Protein AF-A0A1F8QZ35-F1 (afdb_monomer)

Sequence (76 aa):
MTTSVLKRQLIKDETGNPVGAILPLEEFALVKEILEQYFPTSSEVDKLHQIEQAANDPLFLADLHDTMSAFAEVDA

Mean predicted aligned error: 12.42 Å

Radius of gyration: 18.7 Å; Cα contacts (8 Å, |Δi|>4): 35; chains: 1; bounding box: 50×34×45 Å

Foldseek 3Di:
DDDPDDPKDFDADPVGHTPDIDHDPVVCVVCVVVCCVVVPDQPPVRVVVVVVVLVVDPVSVVVVVVVVVVVVVVVD

Solvent-accessible surface area (backbone atoms only — not comparable to full-atom values): 4726 Å² total; per-residue (Å²): 134,85,78,79,77,68,68,75,42,77,40,56,49,100,88,65,50,79,76,46,70,50,63,38,72,76,60,41,65,76,45,44,69,59,48,43,69,80,52,60,75,72,50,73,67,54,50,52,51,51,51,55,51,45,77,70,33,69,67,54,51,50,53,49,50,53,52,52,50,56,52,56,66,74,76,108

Structure (mmCIF, N/CA/C/O backbone):
data_AF-A0A1F8QZ35-F1
#
_entry.id   AF-A0A1F8QZ35-F1
#
loop_
_atom_site.group_PDB
_atom_site.id
_atom_site.type_symbol
_atom_site.label_atom_id
_atom_site.label_alt_id
_atom_site.label_comp_id
_atom_site.label_asym_id
_atom_site.label_entity_id
_atom_site.label_seq_id
_atom_site.pdbx_PDB_ins_code
_atom_site.Cartn_x
_atom_site.Cartn_y
_atom_site.Cartn_z
_atom_site.occupancy
_atom_site.B_iso_or_equiv
_atom_site.auth_seq_id
_atom_site.auth_comp_id
_atom_site.auth_asym_id
_atom_site.auth_atom_id
_atom_site.pdbx_PDB_model_num
ATOM 1 N N . MET A 1 1 ? -31.459 4.772 -6.155 1.00 36.25 1 MET A N 1
ATOM 2 C CA . MET A 1 1 ? -29.994 4.847 -5.977 1.00 36.25 1 MET A CA 1
ATOM 3 C C . MET A 1 1 ? -29.633 3.924 -4.824 1.00 36.25 1 MET A C 1
ATOM 5 O O . MET A 1 1 ? -29.838 4.299 -3.679 1.00 36.25 1 MET A O 1
ATOM 9 N N . THR A 1 2 ? -29.233 2.684 -5.099 1.00 46.16 2 THR A N 1
ATOM 10 C CA . THR A 1 2 ? -28.765 1.750 -4.063 1.00 46.16 2 THR A CA 1
ATOM 11 C C . THR A 1 2 ? -27.305 2.066 -3.766 1.00 46.16 2 THR A C 1
ATOM 13 O O . THR A 1 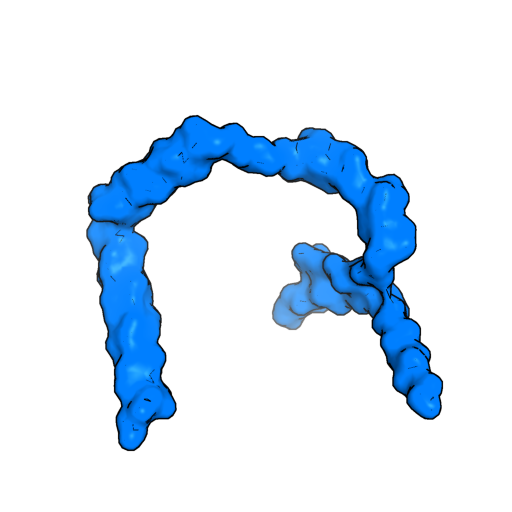2 ? -26.427 1.737 -4.559 1.00 46.16 2 THR A O 1
ATOM 16 N N . THR A 1 3 ? -27.045 2.758 -2.662 1.00 59.09 3 THR A N 1
ATOM 17 C CA . THR A 1 3 ? -25.693 2.957 -2.141 1.00 59.09 3 THR A CA 1
ATOM 18 C C . THR A 1 3 ? -25.189 1.621 -1.604 1.00 59.09 3 THR A C 1
ATOM 20 O O . THR A 1 3 ? -25.575 1.177 -0.525 1.00 59.09 3 THR A O 1
ATOM 23 N N . SER A 1 4 ? -24.365 0.930 -2.389 1.00 62.88 4 SER A N 1
ATOM 24 C CA . SER A 1 4 ? -23.666 -0.265 -1.922 1.00 62.88 4 SER A CA 1
ATOM 25 C C . SER A 1 4 ? -22.706 0.142 -0.807 1.00 62.88 4 SER A C 1
ATOM 27 O O . SER A 1 4 ?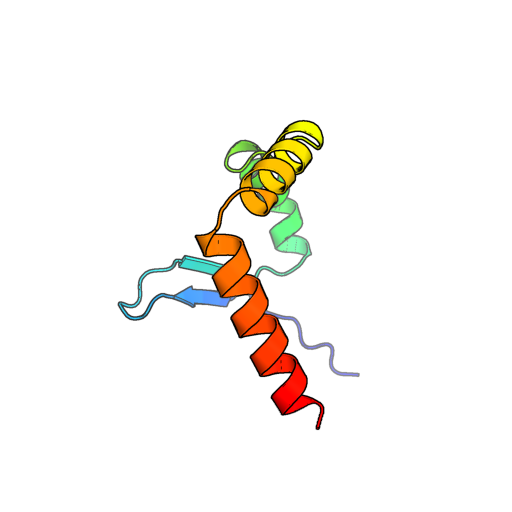 -21.681 0.768 -1.062 1.00 62.88 4 SER A O 1
ATOM 29 N N . VAL A 1 5 ? -23.049 -0.186 0.437 1.00 68.25 5 VAL A N 1
ATOM 30 C CA . VAL A 1 5 ? -22.146 -0.020 1.579 1.00 68.25 5 VAL A CA 1
ATOM 31 C C . VAL A 1 5 ? -21.072 -1.097 1.458 1.00 68.25 5 VAL A C 1
ATOM 33 O O . VAL A 1 5 ? -21.366 -2.286 1.612 1.00 68.25 5 VAL A O 1
ATOM 36 N N . LEU A 1 6 ? -19.841 -0.696 1.133 1.00 67.75 6 LEU A N 1
ATOM 37 C CA . LEU A 1 6 ? -18.703 -1.609 1.144 1.00 67.75 6 LEU A CA 1
ATOM 38 C C . LEU A 1 6 ? -18.542 -2.114 2.581 1.00 67.75 6 LEU A C 1
ATOM 40 O O . LEU A 1 6 ? -18.348 -1.319 3.492 1.00 67.75 6 LEU A O 1
ATOM 44 N N . LYS A 1 7 ? -18.669 -3.421 2.807 1.00 78.38 7 LYS A N 1
ATOM 45 C CA . LYS A 1 7 ? -18.346 -4.019 4.109 1.00 78.38 7 LYS A CA 1
ATOM 46 C C . LYS A 1 7 ? -16.835 -4.201 4.210 1.00 78.38 7 LYS A C 1
ATOM 48 O O . LYS A 1 7 ? -16.178 -4.349 3.182 1.00 78.38 7 LYS A O 1
ATOM 53 N N . ARG A 1 8 ? -16.302 -4.260 5.435 1.00 85.38 8 ARG A N 1
ATOM 54 C CA . ARG A 1 8 ? -14.906 -4.644 5.684 1.00 85.38 8 ARG A CA 1
ATOM 55 C C . ARG A 1 8 ? -14.551 -5.930 4.934 1.00 85.38 8 ARG A C 1
ATOM 57 O O . ARG A 1 8 ? -15.227 -6.947 5.105 1.00 85.38 8 ARG A O 1
ATOM 64 N N . GLN A 1 9 ? -13.468 -5.893 4.165 1.00 88.25 9 GLN A N 1
ATOM 65 C CA . GLN A 1 9 ? -12.936 -7.048 3.438 1.00 88.25 9 GLN A CA 1
ATOM 66 C C . GLN A 1 9 ? -11.527 -7.362 3.927 1.00 88.25 9 GLN A C 1
ATOM 68 O O . GLN A 1 9 ? -10.769 -6.451 4.244 1.00 88.25 9 GLN A O 1
ATOM 73 N N . LEU A 1 10 ? -11.174 -8.645 3.982 1.00 89.44 10 LEU A N 1
ATOM 74 C CA . LEU A 1 10 ? -9.819 -9.097 4.291 1.00 89.44 10 LEU A CA 1
ATOM 75 C C . LEU A 1 10 ? -9.183 -9.643 3.018 1.00 89.44 10 LEU A C 1
ATOM 77 O O . LEU A 1 10 ? -9.768 -10.496 2.352 1.00 89.44 10 LEU A O 1
ATOM 81 N N . ILE A 1 11 ? -7.987 -9.158 2.713 1.00 91.38 11 ILE A N 1
ATOM 82 C CA . ILE A 1 11 ? -7.152 -9.633 1.615 1.00 91.38 11 ILE A CA 1
ATOM 83 C C . ILE A 1 11 ? -6.266 -10.739 2.180 1.00 91.38 11 ILE A C 1
ATOM 85 O O . ILE A 1 11 ? -5.649 -10.560 3.233 1.00 91.38 11 ILE A O 1
ATOM 89 N N . LYS A 1 12 ? -6.232 -11.886 1.501 1.00 94.81 12 LYS A N 1
ATOM 90 C CA . LYS A 1 12 ? -5.441 -13.052 1.898 1.00 94.81 12 LYS A CA 1
ATOM 91 C C . LYS A 1 12 ? -4.399 -13.390 0.837 1.00 94.81 12 LYS A C 1
ATOM 93 O O . LYS A 1 12 ? -4.652 -13.150 -0.340 1.00 94.81 12 LYS A O 1
ATOM 98 N N . ASP A 1 13 ? -3.270 -13.946 1.262 1.00 91.12 13 ASP A N 1
ATOM 99 C CA . ASP A 1 13 ? -2.286 -14.548 0.359 1.00 91.12 13 ASP A CA 1
ATOM 100 C C . ASP A 1 13 ? -2.759 -15.911 -0.185 1.00 91.12 13 ASP A C 1
ATOM 102 O O . ASP A 1 13 ? -3.822 -16.422 0.183 1.00 91.12 13 ASP A O 1
ATOM 106 N N . GLU A 1 14 ? -1.945 -16.517 -1.051 1.00 92.19 14 GLU A N 1
ATOM 107 C CA . GLU A 1 14 ? -2.204 -17.830 -1.662 1.00 92.19 14 GLU A CA 1
ATOM 108 C C . GLU A 1 14 ? -2.306 -18.973 -0.638 1.00 92.19 14 GLU A C 1
ATOM 110 O O . GLU A 1 14 ? -2.919 -20.005 -0.906 1.00 92.19 14 GLU A O 1
ATOM 115 N N . THR A 1 15 ? -1.748 -18.782 0.559 1.00 92.44 15 THR A N 1
ATOM 116 C CA . THR A 1 15 ? -1.809 -19.741 1.671 1.00 92.44 15 THR A CA 1
ATOM 117 C C . THR A 1 15 ? -2.959 -19.457 2.644 1.00 92.44 15 THR A C 1
ATOM 119 O O . THR A 1 15 ? -3.185 -20.219 3.585 1.00 92.44 15 THR A O 1
ATOM 122 N N . GLY A 1 16 ? -3.736 -18.398 2.400 1.00 88.94 16 GLY A N 1
ATOM 123 C CA . GLY A 1 16 ? -4.893 -18.005 3.195 1.00 88.94 16 GLY A CA 1
ATOM 124 C C . GLY A 1 16 ? -4.585 -17.096 4.389 1.00 88.94 16 GLY A C 1
ATOM 125 O O . GLY A 1 16 ? -5.516 -16.806 5.156 1.00 88.94 16 GLY A O 1
ATOM 126 N N . ASN A 1 17 ? -3.347 -16.617 4.554 1.00 90.44 17 ASN A N 1
ATOM 127 C CA . ASN A 1 17 ? -3.002 -15.683 5.629 1.00 90.44 17 ASN A CA 1
ATOM 128 C C . ASN A 1 17 ? -3.494 -14.272 5.292 1.00 90.44 17 ASN A C 1
ATOM 130 O O . ASN A 1 17 ? -3.387 -13.849 4.142 1.00 90.44 17 ASN A O 1
ATOM 134 N N . PRO A 1 18 ? -4.018 -13.513 6.269 1.00 88.81 18 PRO A N 1
ATOM 135 C CA . PRO A 1 18 ? -4.439 -12.138 6.040 1.00 88.81 18 PRO A CA 1
ATOM 136 C C . PRO A 1 18 ? -3.221 -11.237 5.801 1.00 88.81 18 PRO A C 1
ATOM 138 O O . PRO A 1 18 ? -2.370 -11.097 6.675 1.00 88.81 18 PRO A O 1
ATOM 141 N N . VAL A 1 19 ? -3.175 -10.596 4.635 1.00 91.38 19 VAL A N 1
ATOM 142 C CA . VAL A 1 19 ? -2.107 -9.659 4.239 1.00 91.38 19 VAL A CA 1
ATOM 143 C C . VAL A 1 19 ? -2.585 -8.212 4.151 1.00 91.38 19 VAL A C 1
ATOM 145 O O . VAL A 1 19 ? -1.778 -7.294 4.074 1.00 91.38 19 VAL A O 1
ATOM 148 N N . GLY A 1 20 ? -3.898 -7.981 4.188 1.00 88.38 20 GLY A N 1
ATOM 149 C CA . GLY A 1 20 ? -4.454 -6.634 4.155 1.00 88.38 20 GLY A CA 1
ATO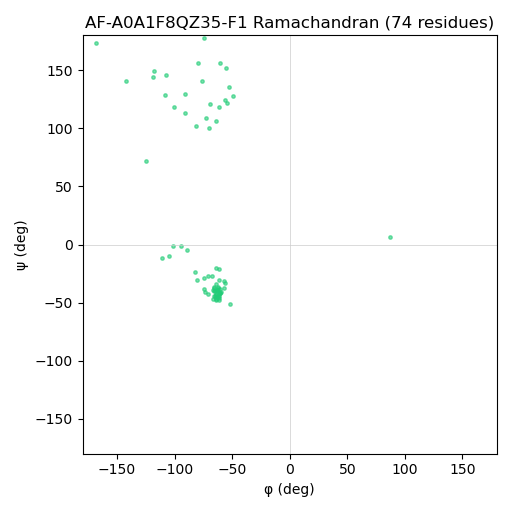M 150 C C . GLY A 1 20 ? -5.939 -6.595 4.485 1.00 88.38 20 GLY A C 1
ATOM 151 O O . GLY A 1 20 ? -6.599 -7.629 4.616 1.00 88.38 20 GLY A O 1
ATOM 152 N N . ALA A 1 21 ? -6.478 -5.387 4.610 1.00 89.75 21 ALA A N 1
ATOM 153 C CA . ALA A 1 21 ? -7.902 -5.165 4.812 1.00 89.75 21 ALA A CA 1
ATOM 154 C C . ALA A 1 21 ? -8.375 -3.930 4.038 1.00 89.75 21 ALA A C 1
ATOM 156 O O . ALA A 1 21 ? -7.687 -2.914 4.004 1.00 89.75 21 ALA A O 1
ATOM 157 N N . ILE A 1 22 ? -9.570 -4.013 3.455 1.00 89.56 22 ILE A N 1
ATOM 158 C CA . ILE A 1 22 ? -10.290 -2.865 2.899 1.00 89.56 22 ILE A CA 1
ATOM 159 C C . ILE A 1 22 ? -11.334 -2.462 3.932 1.00 89.56 22 ILE A C 1
ATOM 161 O O . ILE A 1 22 ? -12.212 -3.261 4.271 1.00 89.56 22 ILE A O 1
ATOM 165 N N . LEU A 1 23 ? -11.223 -1.236 4.436 1.00 88.69 23 LEU A N 1
ATOM 166 C CA . LEU A 1 23 ? -12.123 -0.682 5.441 1.00 88.69 23 LEU A CA 1
ATOM 167 C C . LEU A 1 23 ? -13.047 0.373 4.817 1.00 88.69 23 LEU A C 1
ATOM 169 O O . LEU A 1 23 ? -12.606 1.119 3.938 1.00 88.69 23 LEU A O 1
ATOM 173 N N . PRO A 1 24 ? -14.304 0.479 5.283 1.00 89.25 24 PRO A N 1
ATOM 174 C CA . PRO A 1 24 ? -15.107 1.681 5.084 1.00 89.25 24 PRO A CA 1
ATOM 175 C C . PRO A 1 24 ? -14.371 2.917 5.613 1.00 89.25 24 PRO A C 1
ATOM 177 O O . PRO A 1 24 ? -13.590 2.815 6.562 1.00 89.25 24 PRO A O 1
ATOM 180 N N . LEU A 1 25 ? -14.644 4.089 5.037 1.00 86.12 25 LEU A N 1
ATOM 181 C CA . LEU A 1 25 ? -13.987 5.339 5.437 1.00 86.12 25 LEU A CA 1
ATOM 182 C C . LEU A 1 25 ? -14.182 5.642 6.928 1.00 86.12 25 LEU A C 1
ATOM 184 O O . LEU A 1 25 ? -13.253 6.104 7.588 1.00 86.12 25 LEU A O 1
ATOM 188 N N . GLU A 1 26 ? -15.363 5.337 7.463 1.00 87.38 26 GLU A N 1
ATOM 189 C CA . GLU A 1 26 ? -15.704 5.551 8.867 1.00 87.38 26 GLU A CA 1
ATOM 190 C C . GLU A 1 26 ? -14.859 4.667 9.792 1.00 87.38 26 GLU A C 1
ATOM 192 O O . GLU A 1 26 ? -14.392 5.133 10.827 1.00 87.38 26 GLU A O 1
ATOM 197 N N . GLU A 1 27 ? -14.616 3.409 9.410 1.00 86.50 27 GLU A N 1
ATOM 198 C CA . GLU A 1 27 ? -13.761 2.489 10.170 1.00 86.50 27 GLU A CA 1
ATOM 199 C C . GLU A 1 27 ? -12.277 2.841 10.015 1.00 86.50 27 GLU A C 1
ATOM 201 O O . GLU A 1 27 ? -11.524 2.773 10.986 1.00 86.50 27 GLU A O 1
ATOM 206 N N . PHE A 1 28 ? -11.851 3.256 8.817 1.00 88.06 28 PHE A N 1
ATOM 207 C CA . PHE A 1 28 ? -10.476 3.684 8.567 1.00 88.06 28 PHE A CA 1
ATOM 208 C C . PHE A 1 28 ? -10.097 4.893 9.427 1.00 88.06 28 PHE A C 1
ATOM 210 O O . PHE A 1 28 ? -9.015 4.913 10.010 1.00 88.06 28 PHE A O 1
ATOM 217 N N . ALA A 1 29 ? -10.998 5.871 9.568 1.00 87.19 29 ALA A N 1
ATOM 218 C CA . ALA A 1 29 ? -10.763 7.057 10.389 1.00 87.19 29 ALA A CA 1
ATOM 219 C C . ALA A 1 29 ? -10.433 6.717 11.854 1.00 87.19 29 ALA A C 1
ATOM 221 O O . ALA A 1 29 ? -9.641 7.422 12.473 1.00 87.19 29 ALA A O 1
ATOM 222 N N . LEU A 1 30 ? -10.983 5.620 12.389 1.00 89.62 30 LEU A N 1
ATOM 223 C CA . LEU A 1 30 ? -10.741 5.179 13.767 1.00 89.62 30 LEU A CA 1
ATOM 224 C C . LEU A 1 30 ? -9.353 4.561 13.967 1.00 89.62 30 LEU A C 1
ATOM 226 O O . LEU A 1 30 ? -8.817 4.604 15.071 1.00 89.62 30 LEU A O 1
ATOM 230 N N . VAL A 1 31 ? -8.787 3.955 12.923 1.00 88.38 31 VAL A N 1
ATOM 231 C CA . VAL A 1 31 ? -7.496 3.249 12.997 1.00 88.38 31 VAL A CA 1
ATOM 232 C C . VAL A 1 31 ? -6.352 4.026 12.354 1.00 88.38 31 VAL A C 1
ATOM 234 O O . VAL A 1 31 ? -5.200 3.640 12.521 1.00 88.38 31 VAL A O 1
ATOM 237 N N . LYS A 1 32 ? -6.648 5.120 11.645 1.00 86.44 32 LYS A N 1
ATOM 238 C CA . LYS A 1 32 ? -5.675 5.928 10.904 1.00 86.44 32 LYS A CA 1
ATOM 239 C C . LYS A 1 32 ? -4.485 6.352 11.765 1.00 86.44 32 LYS A C 1
ATOM 241 O O . LYS A 1 32 ? -3.353 6.101 11.376 1.00 86.44 32 LYS A O 1
ATOM 246 N N . GLU A 1 33 ? -4.732 6.931 12.938 1.00 84.62 33 GLU A N 1
ATOM 247 C CA . GLU A 1 33 ? -3.656 7.406 13.823 1.00 84.62 33 GLU A CA 1
ATOM 248 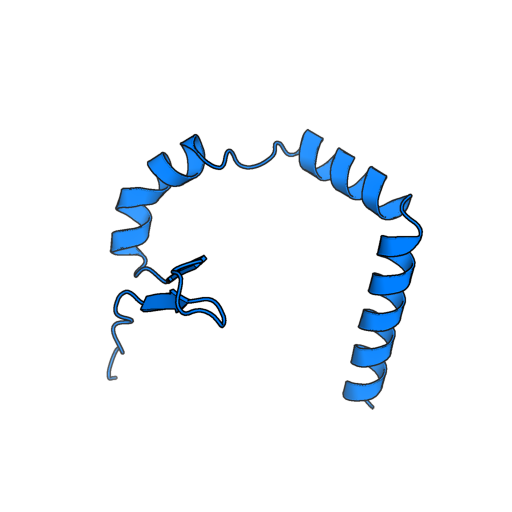C C . GLU A 1 33 ? -2.750 6.262 14.294 1.00 84.62 33 GLU A C 1
ATOM 250 O O . GLU A 1 33 ? -1.535 6.412 14.381 1.00 84.62 33 GLU A O 1
ATOM 255 N N . ILE A 1 34 ? -3.336 5.090 14.554 1.00 86.50 34 ILE A N 1
ATOM 256 C CA . ILE A 1 34 ? -2.593 3.888 14.935 1.00 86.50 34 ILE A CA 1
ATOM 257 C C . ILE A 1 34 ? -1.737 3.429 13.750 1.00 86.50 34 ILE A C 1
ATOM 259 O O . ILE A 1 34 ? -0.548 3.169 13.909 1.00 86.50 34 ILE A O 1
ATOM 263 N N . LEU A 1 35 ? -2.316 3.370 12.548 1.00 84.44 35 LEU A N 1
ATOM 264 C CA . LEU A 1 35 ? -1.590 2.997 11.335 1.00 84.44 35 LEU A CA 1
ATOM 265 C C . LEU A 1 35 ? -0.429 3.956 11.050 1.00 84.44 35 LEU A C 1
ATOM 267 O O . LEU A 1 35 ? 0.653 3.487 10.727 1.00 84.44 35 LEU A O 1
ATOM 271 N N . GLU A 1 36 ? -0.610 5.262 11.236 1.00 84.12 36 GLU A N 1
ATOM 272 C CA . GLU A 1 36 ? 0.446 6.267 11.052 1.00 84.12 36 GLU A CA 1
ATOM 273 C C . GLU A 1 36 ? 1.570 6.158 12.097 1.00 84.12 36 GLU A C 1
ATOM 275 O O . GLU A 1 36 ? 2.710 6.509 11.804 1.00 84.12 36 GLU A O 1
ATOM 280 N N . GLN A 1 37 ? 1.295 5.637 13.298 1.00 80.94 37 GLN A N 1
ATOM 281 C CA . GLN A 1 37 ? 2.335 5.362 14.299 1.00 80.94 37 GLN A CA 1
ATOM 282 C C . GLN A 1 37 ? 3.188 4.141 13.938 1.00 80.94 37 GLN A C 1
ATOM 284 O O . GLN A 1 37 ? 4.402 4.163 14.130 1.00 80.94 37 GLN A O 1
ATOM 289 N N . TYR A 1 38 ? 2.564 3.071 13.436 1.00 82.00 38 TYR A N 1
ATOM 290 C CA . TYR A 1 38 ? 3.275 1.843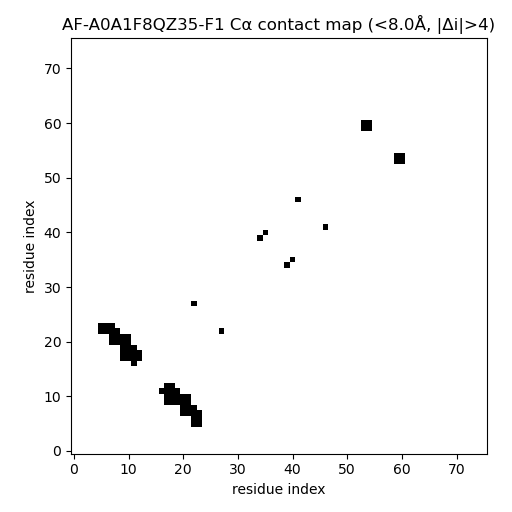 13.055 1.00 82.00 38 TYR A CA 1
ATOM 291 C C . TYR A 1 38 ? 3.930 1.937 11.676 1.00 82.00 38 TYR A C 1
ATOM 293 O O . TYR A 1 38 ? 4.972 1.327 11.441 1.00 82.00 38 TYR A O 1
ATOM 301 N N . PHE A 1 39 ? 3.330 2.713 10.780 1.00 79.31 39 PHE A N 1
ATOM 302 C CA . PHE A 1 39 ? 3.789 2.956 9.421 1.00 79.31 39 PHE A CA 1
ATOM 303 C C . PHE A 1 39 ? 3.917 4.467 9.224 1.00 79.31 39 PHE A C 1
ATOM 305 O O . PHE A 1 39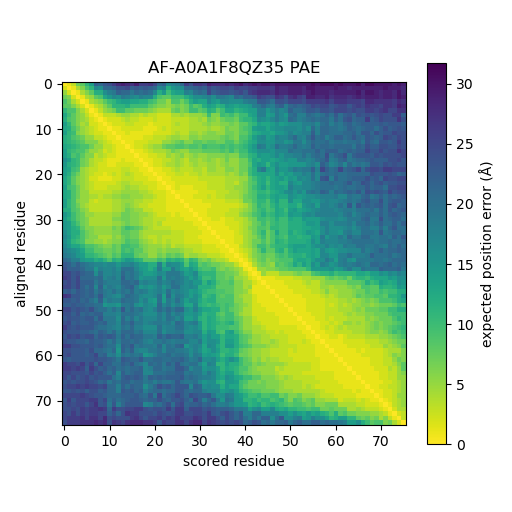 ? 3.079 5.074 8.549 1.00 79.31 39 PHE A O 1
ATOM 312 N N . PRO A 1 40 ? 4.932 5.097 9.843 1.00 71.81 40 PRO A N 1
ATOM 313 C CA . PRO A 1 40 ? 5.142 6.523 9.691 1.00 71.81 40 PRO A CA 1
ATOM 314 C C . PRO A 1 40 ? 5.281 6.839 8.210 1.00 71.81 40 PRO A C 1
ATOM 316 O O . PRO A 1 40 ? 6.107 6.255 7.503 1.00 71.81 40 PRO A O 1
ATOM 319 N N . THR A 1 41 ? 4.437 7.753 7.734 1.00 69.31 41 THR A N 1
ATOM 320 C CA . THR A 1 41 ? 4.547 8.271 6.375 1.00 69.31 41 THR A CA 1
ATOM 321 C C . THR A 1 41 ? 5.965 8.788 6.199 1.00 69.31 41 THR A C 1
ATOM 323 O O . THR A 1 41 ? 6.403 9.647 6.966 1.00 69.31 41 THR A O 1
ATOM 326 N N . SER A 1 42 ? 6.684 8.250 5.215 1.00 71.69 42 SER A N 1
ATOM 327 C CA . SER A 1 42 ? 8.043 8.685 4.914 1.00 71.69 42 SER A CA 1
ATOM 328 C C . SER A 1 42 ? 8.055 10.198 4.718 1.00 71.69 42 SER A C 1
ATOM 330 O O . SER A 1 42 ? 7.147 10.754 4.081 1.00 71.69 42 SER A O 1
ATOM 332 N N . SER A 1 43 ? 9.042 10.873 5.315 1.00 80.00 43 SER A N 1
ATOM 333 C CA . SER A 1 43 ? 9.145 12.321 5.171 1.00 80.00 43 SER A CA 1
ATOM 334 C C . SER A 1 43 ? 9.328 12.666 3.694 1.00 80.00 43 SER A C 1
ATOM 336 O O . SER A 1 43 ? 9.780 11.845 2.895 1.00 80.00 43 SER A O 1
ATOM 338 N N . GLU A 1 44 ? 8.963 13.881 3.298 1.00 79.56 44 GLU A N 1
ATOM 339 C CA . GLU A 1 44 ? 9.156 14.322 1.913 1.00 79.56 44 GLU A CA 1
ATOM 340 C C . GLU A 1 44 ? 10.629 14.203 1.481 1.00 79.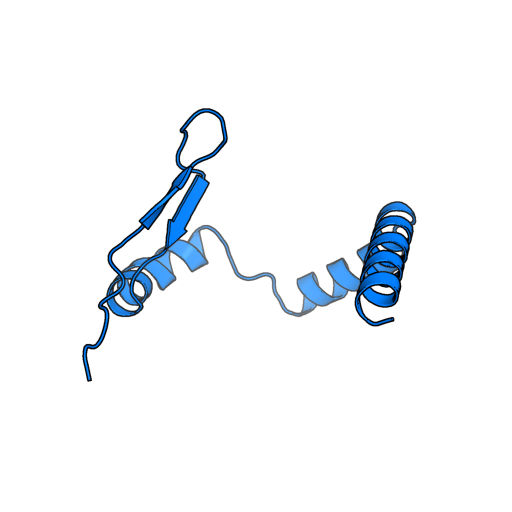56 44 GLU A C 1
ATOM 342 O O . GLU A 1 44 ? 10.916 13.816 0.352 1.00 79.56 44 GLU A O 1
ATOM 347 N N . VAL A 1 45 ? 11.557 14.410 2.419 1.00 82.56 45 VAL A N 1
ATOM 348 C CA . VAL A 1 45 ? 12.997 14.212 2.219 1.00 82.56 45 VAL A CA 1
ATOM 349 C C . VAL A 1 45 ? 13.336 12.739 1.978 1.00 82.56 45 VAL A C 1
ATOM 351 O O . VAL A 1 45 ? 14.077 12.433 1.048 1.00 82.56 45 VAL A O 1
ATOM 354 N N . ASP A 1 46 ? 12.754 11.818 2.750 1.00 83.50 46 ASP A N 1
ATOM 355 C CA . ASP A 1 46 ? 12.975 10.378 2.563 1.00 83.50 46 ASP A CA 1
ATOM 356 C C . ASP A 1 46 ? 12.418 9.895 1.222 1.00 83.50 46 ASP A C 1
ATOM 358 O O . ASP A 1 46 ? 13.039 9.076 0.548 1.00 83.50 46 ASP A O 1
ATOM 362 N N . LYS A 1 47 ? 11.268 10.434 0.798 1.00 83.69 47 LYS A N 1
ATOM 363 C CA . LYS A 1 47 ? 10.681 10.140 -0.516 1.00 83.69 47 LYS A CA 1
ATOM 364 C C . LYS A 1 47 ? 11.577 10.625 -1.649 1.00 83.69 47 LYS A C 1
ATOM 366 O O . LYS A 1 47 ? 11.810 9.878 -2.594 1.00 83.69 47 LYS A O 1
ATOM 371 N N . LEU A 1 48 ? 12.099 11.849 -1.551 1.00 85.69 48 LEU A N 1
ATOM 372 C CA . LEU A 1 48 ? 13.041 12.384 -2.536 1.00 85.69 48 LEU A CA 1
ATOM 373 C C . LEU A 1 48 ? 14.313 11.53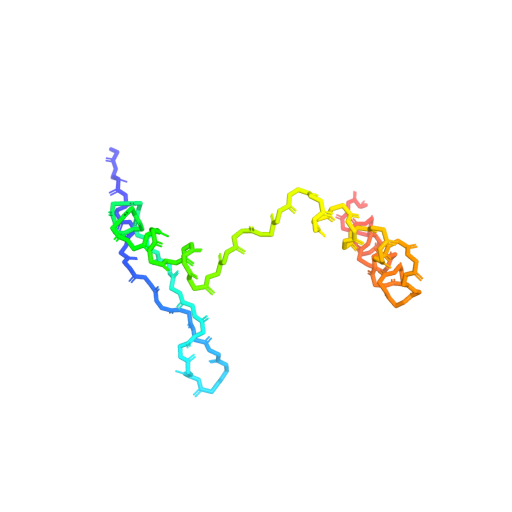5 -2.605 1.00 85.69 48 LEU A C 1
ATOM 375 O O . LEU A 1 48 ? 14.768 11.216 -3.701 1.00 85.69 48 LEU A O 1
ATOM 379 N N . HIS A 1 49 ? 14.835 11.104 -1.457 1.00 86.62 49 HIS A N 1
ATOM 380 C CA . HIS A 1 49 ? 16.007 10.238 -1.414 1.00 86.62 49 HIS A CA 1
ATOM 381 C C . HIS A 1 49 ? 15.739 8.857 -2.033 1.00 86.62 49 HIS A C 1
ATOM 383 O O . HIS A 1 49 ? 16.563 8.350 -2.786 1.00 86.62 49 HIS A O 1
ATOM 389 N N . GLN A 1 50 ? 14.567 8.266 -1.786 1.00 85.62 50 GLN A N 1
ATOM 390 C CA . GLN A 1 50 ? 14.164 7.003 -2.415 1.00 85.62 50 GLN A CA 1
ATOM 391 C C . GLN A 1 50 ? 14.032 7.128 -3.937 1.00 85.62 50 GLN A C 1
ATOM 393 O O . GLN A 1 50 ? 14.461 6.229 -4.656 1.00 85.62 50 GLN A O 1
ATOM 398 N N . ILE A 1 51 ? 13.484 8.241 -4.439 1.00 87.12 51 ILE A N 1
ATOM 399 C CA . ILE A 1 51 ? 13.4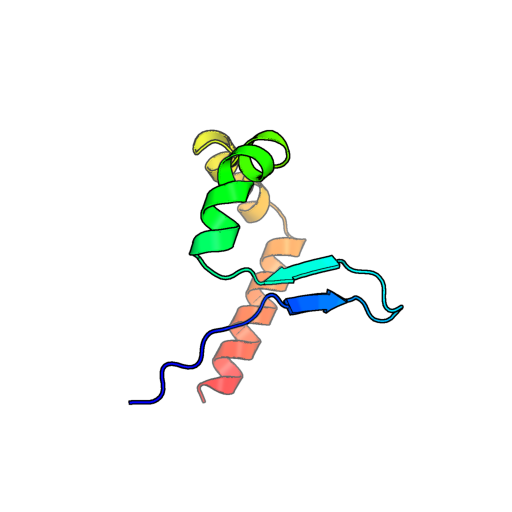02 8.508 -5.884 1.00 87.12 51 ILE A CA 1
ATOM 400 C C . ILE A 1 51 ? 14.804 8.635 -6.486 1.00 87.12 51 ILE A C 1
ATOM 402 O O . ILE A 1 51 ? 15.072 8.061 -7.538 1.00 87.12 51 ILE A O 1
ATOM 406 N N . GLU A 1 52 ? 15.708 9.351 -5.817 1.00 88.94 52 GLU A N 1
ATOM 407 C CA . GLU A 1 52 ? 17.100 9.478 -6.252 1.00 88.94 52 GLU A CA 1
ATOM 408 C C . GLU A 1 52 ? 17.804 8.114 -6.289 1.00 88.94 52 GLU A C 1
ATOM 410 O O . GLU A 1 52 ? 18.498 7.804 -7.255 1.00 88.94 52 GLU A O 1
ATOM 415 N N . GLN A 1 53 ? 17.594 7.267 -5.280 1.00 89.44 53 GLN A N 1
ATOM 416 C CA . GLN A 1 53 ? 18.139 5.909 -5.262 1.00 89.44 53 GLN A CA 1
ATOM 417 C C . GLN A 1 53 ? 17.569 5.048 -6.392 1.00 89.44 53 GLN A C 1
ATOM 419 O O . GLN A 1 53 ? 18.339 4.413 -7.108 1.00 89.44 53 GLN A O 1
ATOM 424 N N . ALA A 1 54 ? 16.251 5.068 -6.597 1.00 88.75 54 ALA A N 1
ATOM 425 C CA . ALA A 1 54 ? 15.591 4.302 -7.652 1.00 88.75 54 ALA A CA 1
ATOM 426 C C . ALA A 1 54 ? 16.052 4.735 -9.054 1.00 88.75 54 ALA A C 1
ATOM 428 O O . ALA A 1 54 ? 16.304 3.894 -9.911 1.00 88.75 54 ALA A O 1
ATOM 429 N N . ALA A 1 55 ? 16.250 6.038 -9.278 1.00 87.75 55 ALA A N 1
ATOM 430 C CA . ALA A 1 55 ? 16.775 6.565 -10.539 1.00 87.75 55 ALA A CA 1
ATOM 431 C C . ALA A 1 55 ? 18.217 6.112 -10.839 1.00 87.75 55 ALA A C 1
ATOM 433 O O . ALA A 1 55 ? 18.644 6.153 -11.992 1.00 87.75 55 ALA A O 1
ATOM 434 N N . ASN A 1 56 ? 18.958 5.684 -9.814 1.00 90.88 56 ASN A N 1
ATOM 435 C CA . ASN A 1 56 ? 20.310 5.149 -9.937 1.00 90.88 56 ASN A CA 1
ATOM 436 C C . ASN A 1 56 ? 20.363 3.613 -9.864 1.00 90.88 56 ASN A C 1
ATOM 438 O O . ASN A 1 56 ? 21.453 3.053 -9.982 1.00 90.88 56 ASN A O 1
ATOM 442 N N . ASP A 1 57 ? 19.228 2.933 -9.677 1.00 93.38 57 ASP A N 1
ATOM 443 C CA . ASP A 1 57 ? 19.148 1.474 -9.620 1.00 93.38 57 ASP A CA 1
ATOM 444 C C . ASP A 1 57 ? 18.881 0.890 -11.025 1.00 93.38 57 ASP A C 1
ATOM 446 O O . ASP A 1 57 ? 17.794 1.076 -11.586 1.00 93.38 57 ASP A O 1
ATOM 450 N N . PRO A 1 58 ? 19.841 0.148 -11.614 1.00 90.62 58 PRO A N 1
ATOM 451 C CA . PRO A 1 58 ? 19.666 -0.461 -12.928 1.00 90.62 58 PRO A CA 1
ATOM 452 C C . PRO A 1 58 ? 18.521 -1.478 -12.999 1.00 90.62 58 PRO A C 1
ATOM 454 O O . PRO A 1 58 ? 17.922 -1.625 -14.062 1.00 90.62 58 PRO A O 1
ATOM 457 N N . LEU A 1 59 ? 18.217 -2.184 -11.902 1.00 92.81 59 LEU A N 1
ATOM 458 C CA . LEU A 1 59 ? 17.125 -3.162 -11.874 1.00 92.81 59 LEU A CA 1
ATOM 459 C C . LEU A 1 59 ? 15.771 -2.461 -11.926 1.00 92.81 59 LEU A C 1
ATOM 461 O O . LEU A 1 59 ? 14.899 -2.874 -12.685 1.00 92.81 59 LEU A O 1
ATOM 465 N N . PHE A 1 60 ? 15.626 -1.368 -11.177 1.00 89.94 60 PHE A N 1
ATOM 466 C CA . PHE A 1 60 ? 14.423 -0.542 -11.210 1.00 89.94 60 PHE A CA 1
ATOM 467 C C . PHE A 1 60 ? 14.178 0.049 -12.603 1.00 89.94 60 PHE A C 1
ATOM 469 O O . PHE A 1 60 ? 13.058 0.006 -13.106 1.00 89.94 60 PHE A O 1
ATOM 476 N N . LEU A 1 61 ? 15.220 0.571 -13.259 1.00 92.38 61 LEU A N 1
ATOM 477 C CA . LEU A 1 61 ? 15.092 1.130 -14.609 1.00 92.38 61 LEU A CA 1
ATOM 478 C C . LEU A 1 61 ? 14.737 0.072 -15.662 1.00 92.38 61 LEU A C 1
ATOM 480 O O . LEU A 1 61 ? 13.971 0.372 -16.577 1.00 92.38 61 LEU A O 1
ATOM 484 N N . ALA A 1 62 ? 15.274 -1.144 -15.537 1.00 92.56 62 ALA A N 1
ATOM 485 C CA . ALA A 1 62 ? 14.916 -2.254 -16.415 1.00 92.56 62 ALA A CA 1
ATOM 486 C C . ALA A 1 62 ? 13.437 -2.641 -16.247 1.00 92.56 62 ALA A C 1
ATOM 488 O O . ALA A 1 62 ? 12.705 -2.700 -17.231 1.00 92.56 62 ALA A O 1
ATOM 489 N N . ASP A 1 63 ? 12.977 -2.802 -15.005 1.00 91.75 63 ASP A N 1
ATOM 490 C CA . ASP A 1 63 ? 11.581 -3.140 -14.697 1.00 91.75 63 ASP A CA 1
ATOM 491 C C . ASP A 1 63 ? 10.602 -2.039 -15.149 1.00 91.75 63 ASP A C 1
ATOM 493 O O . ASP A 1 63 ? 9.544 -2.309 -15.727 1.00 91.75 63 ASP A O 1
ATOM 497 N N . LEU A 1 64 ? 10.989 -0.770 -14.969 1.00 89.94 64 LEU A N 1
ATOM 498 C CA . LEU A 1 64 ? 10.229 0.379 -15.457 1.00 89.94 64 LEU A CA 1
ATOM 499 C C . LEU A 1 64 ? 10.114 0.366 -16.985 1.00 89.94 64 LEU A C 1
ATOM 501 O O . LEU A 1 64 ? 9.028 0.589 -17.521 1.00 89.94 64 LEU A O 1
ATOM 505 N N . HIS A 1 65 ? 11.217 0.107 -17.688 1.00 90.88 65 HIS A N 1
ATOM 506 C CA . HIS A 1 65 ? 11.232 0.022 -19.144 1.00 90.88 65 HIS A CA 1
ATOM 507 C C . HIS A 1 65 ? 10.319 -1.100 -19.656 1.00 90.88 65 HIS A C 1
ATOM 509 O O . HIS A 1 65 ? 9.524 -0.879 -20.574 1.00 90.88 65 HIS A O 1
ATOM 515 N N . ASP A 1 66 ? 10.397 -2.283 -19.052 1.00 91.62 66 ASP A N 1
ATOM 516 C CA . ASP A 1 66 ? 9.583 -3.438 -19.435 1.00 91.62 66 ASP A CA 1
ATOM 517 C C . ASP A 1 66 ? 8.094 -3.165 -19.195 1.00 91.62 66 ASP A C 1
ATOM 519 O O . ASP A 1 66 ? 7.260 -3.398 -20.072 1.00 91.62 66 ASP A O 1
ATOM 523 N N . THR A 1 67 ? 7.766 -2.556 -18.055 1.00 89.12 67 THR A N 1
ATOM 524 C CA . THR A 1 67 ? 6.401 -2.129 -17.733 1.00 89.12 67 THR A CA 1
ATOM 525 C C . THR A 1 67 ? 5.877 -1.101 -18.739 1.00 89.12 67 THR A C 1
ATOM 527 O O . THR A 1 67 ? 4.768 -1.246 -19.254 1.00 89.12 67 THR A O 1
ATOM 530 N N . MET A 1 68 ? 6.664 -0.069 -19.064 1.00 89.88 68 MET A N 1
ATOM 531 C CA . MET A 1 68 ? 6.275 0.944 -20.054 1.00 89.88 68 MET A CA 1
ATOM 532 C C . MET A 1 68 ? 6.084 0.349 -21.453 1.00 89.88 68 MET A C 1
ATOM 534 O O . MET A 1 68 ? 5.172 0.759 -22.170 1.00 89.88 68 MET A O 1
ATOM 538 N N . SER A 1 69 ? 6.907 -0.632 -21.821 1.00 89.44 69 SER A N 1
ATOM 539 C CA . SER A 1 69 ? 6.791 -1.347 -23.094 1.00 89.44 69 SER A CA 1
ATOM 540 C C . SER A 1 69 ? 5.492 -2.152 -23.161 1.00 89.44 69 SER A C 1
ATOM 542 O O . SER A 1 69 ? 4.759 -2.046 -24.141 1.00 89.44 69 SER A O 1
ATOM 544 N N . ALA A 1 70 ? 5.144 -2.865 -22.086 1.00 87.69 70 ALA A N 1
ATOM 545 C CA . ALA A 1 70 ? 3.885 -3.604 -21.999 1.00 87.69 70 ALA A CA 1
ATOM 546 C C . ALA A 1 70 ? 2.657 -2.682 -22.114 1.00 87.69 70 ALA A C 1
ATOM 548 O O . ALA A 1 70 ? 1.678 -3.034 -22.767 1.00 87.69 70 ALA A O 1
ATOM 549 N N . PHE A 1 71 ? 2.702 -1.480 -21.529 1.00 83.19 71 PHE A N 1
ATOM 550 C CA . PHE A 1 71 ? 1.624 -0.501 -21.697 1.00 83.19 71 PHE A CA 1
ATOM 551 C C . PHE A 1 71 ? 1.510 0.018 -23.135 1.00 83.19 71 PHE A C 1
ATOM 553 O O . PHE A 1 71 ? 0.394 0.182 -23.623 1.00 83.19 71 PHE A O 1
ATOM 560 N N . ALA A 1 72 ? 2.632 0.243 -23.821 1.00 81.50 72 ALA A N 1
ATOM 561 C CA . ALA A 1 72 ? 2.626 0.673 -25.219 1.00 81.50 72 ALA A CA 1
ATOM 562 C C . ALA A 1 72 ? 2.019 -0.385 -26.157 1.00 81.50 72 ALA A C 1
ATOM 564 O O . ALA A 1 72 ? 1.355 -0.032 -27.127 1.00 81.50 72 ALA A O 1
ATOM 565 N N . GLU A 1 73 ? 2.205 -1.672 -25.857 1.00 74.25 73 GLU A N 1
ATOM 566 C CA . GLU A 1 73 ? 1.586 -2.772 -26.607 1.00 74.25 73 GLU A CA 1
ATOM 567 C C . GLU A 1 73 ? 0.069 -2.879 -26.387 1.00 74.25 73 GLU A C 1
ATOM 569 O O . GLU A 1 73 ? -0.640 -3.360 -27.266 1.00 74.25 73 GLU A O 1
ATOM 574 N N . VAL A 1 74 ? -0.439 -2.434 -25.233 1.00 72.44 74 VAL A N 1
ATOM 575 C CA . VAL A 1 74 ? -1.876 -2.465 -24.902 1.00 72.44 74 VAL A CA 1
ATOM 576 C C . VAL A 1 74 ? -2.642 -1.275 -25.501 1.00 72.44 74 VAL A C 1
ATOM 578 O O . VAL A 1 74 ? -3.851 -1.377 -25.701 1.00 72.44 74 VAL A O 1
ATOM 581 N N . ASP A 1 75 ? -1.963 -0.162 -25.789 1.00 57.78 75 ASP A N 1
ATOM 582 C CA . ASP A 1 75 ? -2.556 1.059 -26.369 1.00 57.78 75 ASP A CA 1
ATOM 583 C C . ASP A 1 75 ? -2.565 1.075 -27.919 1.00 57.78 75 ASP A C 1
ATOM 585 O O . ASP A 1 75 ? -3.110 1.999 -28.524 1.00 57.78 75 ASP A O 1
ATOM 589 N N . ALA A 1 76 ? -1.970 0.065 -28.571 1.00 54.47 76 ALA A N 1
ATOM 590 C CA . ALA A 1 76 ? -1.901 -0.093 -30.033 1.00 54.47 76 ALA A CA 1
ATOM 591 C C . ALA A 1 76 ? -3.067 -0.917 -30.611 1.00 54.47 76 ALA A C 1
ATOM 593 O O . ALA A 1 76 ? -3.543 -0.555 -31.715 1.00 54.47 76 ALA A O 1
#

Nearest PDB structures (foldseek):
  8t2r-assembly1_D  TM=2.368E-01  e=7.278E+00  Agathobacter rectalis
  7q2x-assembly1_C  TM=2.282E-01  e=7.808E+00  Saccharomyces cerevisiae S288C
  7y26-assembly1_E  TM=2.234E-01  e=8.989E+00  Homo sapiens

pLDDT: mean 83.41, std 11.08, range [36.25, 94.81]

Secondary structure (DSSP, 8-state):
-----PPPEEEE-TTS-EEEEE--HHHHHHHHHHHHHHSPPPPHHHHHHHHHHHHT-HHHHHHHHHHHHHHHHH--